Protein AF-A0A4P8L5I2-F1 (afdb_monomer_lite)

Secondary structure (DSSP, 8-state):
-HHHHHHHHHHHHHHHHHHHHTTHHHHHHHHHHHHHHHHHHHHHS-GGG--HHHHHHHHHHHHHHHHTT-

Sequence (70 aa):
MSDDILKDYEKAQEMAQRRFRKDVDGFRHRRRLDLEDLLRTEREKPEEFQDPEKIEWILAELKQIDDQEG

pLDDT: mean 79.56, std 14.44, range [51.03, 96.06]

Foldseek 3Di:
DVVVVVVVVVVVVVVVVVVVVPCPVVVLVVVLVVLVVVLVVLVPDDPVRRDVVSNVVSVVVNVVSVVVVD

Structure (mmCIF, N/CA/C/O backbone):
data_AF-A0A4P8L5I2-F1
#
_entry.id   AF-A0A4P8L5I2-F1
#
loop_
_atom_site.group_PDB
_atom_site.id
_atom_site.type_symbol
_atom_site.label_atom_id
_atom_site.label_alt_id
_atom_site.label_comp_id
_atom_site.label_asym_id
_atom_site.label_entity_id
_atom_site.label_seq_id
_atom_site.pdbx_PDB_ins_code
_atom_site.Cartn_x
_atom_site.Cartn_y
_atom_site.Cartn_z
_atom_site.occupancy
_atom_site.B_iso_or_equiv
_atom_site.auth_seq_id
_atom_site.auth_comp_id
_atom_site.auth_asym_id
_atom_site.auth_atom_id
_atom_site.pdbx_PDB_model_num
ATOM 1 N N . MET A 1 1 ? 31.886 -0.575 -41.838 1.00 54.41 1 MET A N 1
ATOM 2 C CA . MET A 1 1 ? 32.152 -1.343 -40.600 1.00 54.41 1 MET A CA 1
ATOM 3 C C . MET A 1 1 ? 31.873 -0.525 -39.341 1.00 54.41 1 MET A C 1
ATOM 5 O O . MET A 1 1 ? 31.382 -1.105 -38.389 1.00 54.41 1 MET A O 1
ATOM 9 N N . SER A 1 2 ? 32.120 0.791 -39.317 1.00 58.88 2 SER A N 1
ATOM 10 C CA . SER A 1 2 ? 31.828 1.649 -38.150 1.00 58.88 2 SER A CA 1
ATOM 11 C C . SER A 1 2 ? 30.342 2.028 -38.002 1.00 58.88 2 SER A C 1
ATOM 13 O O . SER A 1 2 ? 29.843 2.099 -36.885 1.00 58.88 2 SER A O 1
ATOM 15 N N . ASP A 1 3 ? 29.625 2.209 -39.119 1.00 62.44 3 ASP A N 1
ATOM 16 C CA . ASP A 1 3 ? 28.202 2.602 -39.121 1.00 62.44 3 ASP A CA 1
ATOM 17 C C . ASP A 1 3 ? 27.246 1.503 -38.636 1.00 62.44 3 ASP A C 1
ATOM 19 O O . ASP A 1 3 ? 26.218 1.799 -38.028 1.00 62.44 3 ASP A O 1
ATOM 23 N N . ASP A 1 4 ? 27.580 0.232 -38.869 1.00 64.50 4 ASP A N 1
ATOM 24 C CA . ASP A 1 4 ? 26.736 -0.892 -38.443 1.00 64.50 4 ASP A CA 1
ATOM 25 C C . ASP A 1 4 ? 26.769 -1.068 -36.916 1.00 64.50 4 ASP A C 1
ATOM 27 O O . ASP A 1 4 ? 25.745 -1.337 -36.295 1.00 64.50 4 ASP A O 1
ATOM 31 N N . ILE A 1 5 ? 27.926 -0.808 -36.294 1.00 67.00 5 ILE A N 1
ATOM 32 C CA . ILE A 1 5 ? 28.107 -0.883 -34.836 1.00 67.00 5 ILE A CA 1
ATOM 33 C C . ILE A 1 5 ? 27.324 0.233 -34.128 1.00 67.00 5 ILE A C 1
ATOM 35 O O . ILE A 1 5 ? 26.719 -0.001 -33.083 1.00 67.00 5 ILE A O 1
ATOM 39 N N . LEU A 1 6 ? 27.304 1.438 -34.706 1.00 66.94 6 LEU A N 1
ATOM 40 C CA . LEU A 1 6 ? 26.535 2.573 -34.187 1.00 66.94 6 LEU A CA 1
ATOM 41 C C . LEU A 1 6 ? 25.025 2.309 -34.240 1.00 66.94 6 LEU A C 1
ATOM 43 O O . LEU A 1 6 ? 24.332 2.524 -33.246 1.00 66.94 6 LEU A O 1
ATOM 47 N N . LYS A 1 7 ? 24.526 1.752 -35.349 1.00 71.75 7 LYS A N 1
ATOM 48 C CA . LYS A 1 7 ? 23.111 1.374 -35.480 1.00 71.75 7 LYS A CA 1
ATOM 49 C C . LYS A 1 7 ? 22.693 0.280 -34.506 1.00 71.75 7 LYS A C 1
ATOM 51 O O . LYS A 1 7 ? 21.603 0.355 -33.939 1.00 71.75 7 LYS A O 1
ATOM 56 N N . ASP A 1 8 ? 23.534 -0.726 -34.295 1.00 65.06 8 ASP A N 1
ATOM 57 C CA . ASP A 1 8 ? 23.235 -1.796 -33.341 1.00 65.06 8 ASP A CA 1
ATOM 58 C C . ASP A 1 8 ? 23.226 -1.282 -31.894 1.00 65.06 8 ASP A C 1
ATOM 60 O O . ASP A 1 8 ? 22.384 -1.701 -31.094 1.00 65.06 8 ASP A O 1
ATOM 64 N N . TYR A 1 9 ? 24.093 -0.317 -31.573 1.00 70.31 9 TYR A N 1
ATOM 65 C CA . TYR A 1 9 ? 24.111 0.347 -30.272 1.00 70.31 9 TYR A CA 1
ATOM 66 C C . TYR A 1 9 ? 22.837 1.170 -30.020 1.00 70.31 9 TYR A C 1
ATOM 68 O O . TYR A 1 9 ? 22.203 1.019 -28.973 1.00 70.31 9 TYR A O 1
ATOM 76 N N . GLU A 1 10 ? 22.398 1.971 -30.996 1.00 73.06 10 GLU A N 1
ATOM 77 C CA . GLU A 1 10 ? 21.144 2.737 -30.914 1.00 73.06 10 GLU A CA 1
ATOM 78 C C . GLU A 1 10 ? 19.928 1.816 -30.736 1.00 73.06 10 GLU A C 1
ATOM 80 O O . GLU A 1 10 ? 19.080 2.033 -29.867 1.00 73.06 10 GLU A O 1
ATOM 85 N N . LYS A 1 11 ? 19.877 0.714 -31.491 1.00 70.75 11 LYS A N 1
ATOM 86 C CA . LYS A 1 11 ? 18.786 -0.267 -31.424 1.00 70.75 11 LYS A CA 1
ATOM 87 C C . LYS A 1 11 ? 18.742 -0.996 -30.078 1.00 70.75 11 LYS A C 1
ATOM 89 O O . LYS A 1 11 ? 17.659 -1.266 -29.552 1.00 70.75 11 LYS A O 1
ATOM 94 N N . ALA A 1 12 ? 19.902 -1.302 -29.497 1.00 67.12 12 ALA A N 1
ATOM 95 C CA . ALA A 1 12 ? 20.002 -1.870 -28.155 1.00 67.12 12 ALA A CA 1
ATOM 96 C C . ALA A 1 12 ? 19.523 -0.877 -27.083 1.00 67.12 12 ALA A C 1
ATOM 98 O O . ALA A 1 12 ? 18.811 -1.270 -26.155 1.00 67.12 12 ALA A O 1
ATOM 99 N N . GLN A 1 13 ? 19.844 0.409 -27.237 1.00 67.25 13 GLN A N 1
ATOM 100 C CA . GLN A 1 13 ? 19.411 1.461 -26.321 1.00 67.25 13 GLN A CA 1
ATOM 101 C C . GLN A 1 13 ? 17.891 1.687 -26.386 1.00 67.25 13 GLN A C 1
ATOM 103 O O . GLN A 1 13 ? 17.238 1.757 -25.342 1.00 67.25 13 GLN A O 1
ATOM 108 N N . GLU A 1 14 ? 17.298 1.701 -27.583 1.00 65.44 14 GLU A N 1
ATOM 109 C CA . GLU A 1 14 ? 15.840 1.762 -27.755 1.00 65.44 14 GLU A CA 1
ATOM 110 C C . GLU A 1 14 ? 15.133 0.546 -27.139 1.00 65.44 14 GLU A C 1
ATOM 112 O O . GLU A 1 14 ? 14.103 0.683 -26.473 1.00 65.44 14 GLU A O 1
ATO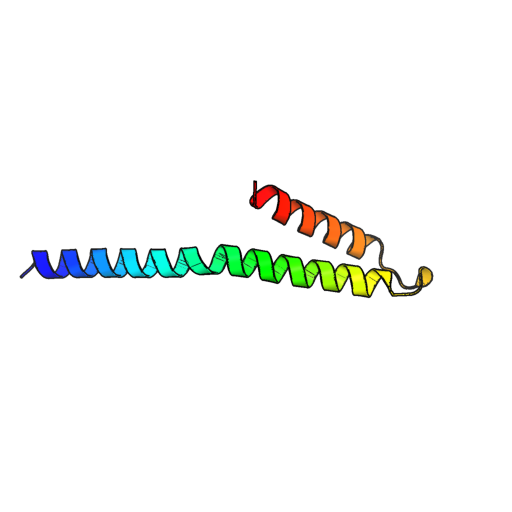M 117 N N . MET A 1 15 ? 15.684 -0.658 -27.327 1.00 61.09 15 MET A N 1
ATOM 118 C CA . MET A 1 15 ? 15.142 -1.877 -26.724 1.00 61.09 15 MET A CA 1
ATOM 119 C C . MET A 1 15 ? 15.241 -1.859 -25.192 1.00 61.09 15 MET A C 1
ATOM 121 O O . MET A 1 15 ? 14.291 -2.267 -24.517 1.00 61.09 15 MET A O 1
ATOM 125 N N . ALA A 1 16 ? 16.343 -1.349 -24.637 1.00 61.53 16 ALA A N 1
ATOM 126 C CA . ALA A 1 16 ? 16.519 -1.186 -23.197 1.00 61.53 16 ALA A CA 1
ATOM 127 C C . ALA A 1 16 ? 15.517 -0.172 -22.618 1.00 61.53 16 ALA A C 1
ATOM 129 O O . ALA A 1 16 ? 14.803 -0.487 -21.666 1.00 61.53 16 ALA A O 1
ATOM 130 N N . GLN A 1 17 ? 15.375 1.003 -23.236 1.00 59.91 17 GLN A N 1
ATOM 131 C CA . GLN A 1 17 ? 14.428 2.035 -22.797 1.00 59.91 17 GLN A CA 1
ATOM 132 C C . GLN A 1 17 ? 12.967 1.562 -22.865 1.00 59.91 17 GLN A C 1
ATOM 134 O O . GLN A 1 17 ? 12.177 1.852 -21.963 1.00 59.91 17 GLN A O 1
ATOM 139 N N . ARG A 1 18 ? 12.599 0.779 -23.890 1.00 58.22 18 ARG A N 1
ATOM 140 C CA . ARG A 1 18 ? 11.259 0.173 -24.008 1.00 58.22 18 ARG A CA 1
ATOM 141 C C . ARG A 1 18 ? 10.966 -0.861 -22.919 1.00 58.22 18 ARG A C 1
ATOM 143 O O . ARG A 1 18 ? 9.809 -0.993 -22.529 1.00 58.22 18 ARG A O 1
ATOM 150 N N . ARG A 1 19 ? 11.976 -1.589 -22.424 1.00 53.78 19 ARG A N 1
ATOM 151 C CA . ARG A 1 19 ? 11.806 -2.516 -21.290 1.00 53.78 19 ARG A CA 1
ATOM 152 C C . ARG A 1 19 ? 11.676 -1.781 -19.958 1.00 53.78 19 ARG A C 1
ATOM 154 O O . ARG A 1 19 ? 10.815 -2.150 -19.173 1.00 53.78 19 ARG A O 1
ATOM 161 N N . PHE A 1 20 ? 12.442 -0.711 -19.742 1.00 53.62 20 PHE A N 1
ATOM 162 C CA . PHE A 1 20 ? 12.358 0.087 -18.512 1.00 53.62 20 PHE A CA 1
ATOM 163 C C . PHE A 1 20 ? 11.039 0.856 -18.371 1.00 53.62 20 PHE A C 1
ATOM 165 O O . PHE A 1 20 ? 10.497 0.933 -17.274 1.00 53.62 20 PHE A O 1
ATOM 172 N N . ARG A 1 21 ? 10.473 1.373 -19.470 1.00 55.28 21 ARG A N 1
ATOM 173 C CA . ARG A 1 21 ? 9.163 2.049 -19.437 1.00 55.28 21 ARG A CA 1
ATOM 174 C C . ARG A 1 21 ? 7.990 1.109 -19.139 1.00 55.28 21 ARG A C 1
ATOM 176 O O . ARG A 1 21 ? 6.972 1.572 -18.649 1.00 55.28 21 ARG A O 1
ATOM 183 N N . LYS A 1 22 ? 8.113 -0.191 -19.424 1.00 56.22 22 LYS A N 1
ATOM 184 C CA . LYS A 1 22 ? 6.997 -1.146 -19.315 1.00 56.22 22 LYS A CA 1
ATOM 185 C C . LYS A 1 22 ? 6.663 -1.602 -17.895 1.00 56.22 22 LYS A C 1
ATOM 187 O O . LYS A 1 22 ? 5.566 -2.109 -17.698 1.00 56.22 22 LYS A O 1
ATOM 192 N N . ASP A 1 23 ? 7.570 -1.453 -16.933 1.00 60.34 23 ASP A N 1
ATOM 193 C CA . ASP A 1 23 ? 7.366 -1.992 -15.578 1.00 60.34 23 ASP A CA 1
ATOM 194 C C . ASP A 1 23 ? 7.055 -0.921 -14.525 1.00 60.34 23 ASP A C 1
ATOM 196 O O . ASP A 1 23 ? 6.774 -1.262 -13.381 1.00 60.34 23 ASP A O 1
ATOM 200 N N . VAL A 1 24 ? 7.072 0.368 -14.886 1.00 63.84 24 VAL A N 1
ATOM 201 C CA . VAL A 1 24 ? 6.759 1.458 -13.943 1.00 63.84 24 VAL A CA 1
ATOM 202 C C . VAL A 1 24 ? 5.266 1.479 -13.621 1.00 63.84 24 VAL A C 1
ATOM 204 O O . VAL A 1 24 ? 4.907 1.492 -12.447 1.00 63.84 24 VAL A O 1
ATOM 207 N N . ASP A 1 25 ? 4.401 1.374 -14.630 1.00 69.50 25 ASP A N 1
ATOM 208 C CA . ASP A 1 25 ? 2.945 1.332 -14.427 1.00 69.50 25 ASP A CA 1
ATOM 209 C C . ASP A 1 25 ? 2.523 0.042 -13.712 1.00 69.50 25 ASP A C 1
ATOM 211 O O . ASP A 1 25 ? 1.734 0.063 -12.770 1.00 69.50 25 ASP A O 1
ATOM 215 N N . GLY A 1 26 ? 3.129 -1.092 -14.087 1.00 75.75 26 GLY A N 1
ATOM 216 C CA . GLY A 1 26 ? 2.918 -2.367 -13.400 1.00 75.75 26 GLY A CA 1
ATOM 217 C C . GLY A 1 26 ? 3.382 -2.333 -11.943 1.00 75.75 26 GLY A C 1
ATOM 218 O O . GLY A 1 26 ? 2.723 -2.895 -11.072 1.00 75.75 26 GLY A O 1
ATOM 219 N N . PHE A 1 27 ? 4.492 -1.652 -11.651 1.00 79.25 27 PHE A N 1
ATOM 220 C CA . PHE A 1 27 ? 4.975 -1.454 -10.288 1.00 79.25 27 PHE A CA 1
ATOM 221 C C . PHE A 1 27 ? 4.053 -0.541 -9.474 1.00 79.25 27 PHE A C 1
ATOM 223 O O . PHE A 1 27 ? 3.722 -0.897 -8.347 1.00 79.25 27 PHE A O 1
ATOM 230 N N . ARG A 1 28 ? 3.594 0.582 -10.042 1.00 80.81 28 ARG A N 1
ATOM 231 C CA . ARG A 1 28 ? 2.632 1.490 -9.394 1.00 80.81 28 ARG A CA 1
ATOM 232 C C . ARG A 1 28 ? 1.318 0.783 -9.079 1.00 80.81 28 ARG A C 1
ATOM 234 O O . ARG A 1 28 ? 0.848 0.855 -7.948 1.00 80.81 28 ARG A O 1
ATOM 241 N N . HIS A 1 29 ? 0.788 0.019 -10.032 1.00 84.94 29 HIS A N 1
ATOM 242 C CA . HIS A 1 29 ? -0.436 -0.753 -9.840 1.00 84.94 29 HIS A CA 1
ATOM 243 C C . HIS A 1 29 ? -0.286 -1.828 -8.753 1.00 84.94 29 HIS A C 1
ATOM 245 O O . HIS A 1 29 ? -1.127 -1.925 -7.865 1.00 84.94 29 HIS A O 1
ATOM 251 N N . ARG A 1 30 ? 0.814 -2.597 -8.765 1.00 87.19 30 ARG A N 1
ATOM 252 C CA . ARG A 1 30 ? 1.114 -3.569 -7.696 1.00 87.19 30 ARG A CA 1
ATOM 253 C C . ARG A 1 30 ? 1.222 -2.885 -6.335 1.00 87.19 30 ARG A C 1
ATOM 255 O O . ARG A 1 30 ? 0.592 -3.318 -5.381 1.00 87.19 30 ARG A O 1
ATOM 262 N N . ARG A 1 31 ? 1.958 -1.773 -6.268 1.00 87.38 31 ARG A N 1
ATOM 263 C CA . ARG A 1 31 ? 2.145 -1.000 -5.038 1.00 87.38 31 ARG A CA 1
ATOM 264 C C . ARG A 1 31 ? 0.821 -0.466 -4.488 1.00 87.38 31 ARG A C 1
ATOM 266 O O . ARG A 1 31 ? 0.622 -0.503 -3.279 1.00 87.38 31 ARG A O 1
ATOM 273 N N . ARG A 1 32 ? -0.078 -0.000 -5.357 1.00 91.94 32 ARG A N 1
ATOM 274 C CA . ARG A 1 32 ? -1.432 0.418 -4.982 1.00 91.94 32 ARG A CA 1
ATOM 275 C C . ARG A 1 32 ? -2.222 -0.736 -4.365 1.00 91.94 32 ARG A C 1
ATOM 277 O O . ARG A 1 32 ? -2.747 -0.570 -3.271 1.00 91.94 32 ARG A O 1
ATOM 284 N N . LEU A 1 33 ? -2.253 -1.899 -5.021 1.00 92.81 33 LEU A N 1
ATOM 285 C CA . LEU A 1 33 ? -2.946 -3.087 -4.505 1.00 92.81 33 LEU A CA 1
ATOM 286 C C . LEU A 1 33 ? -2.406 -3.515 -3.132 1.00 92.81 33 LEU A C 1
ATOM 288 O O . LEU A 1 33 ? -3.191 -3.806 -2.233 1.00 92.81 33 LEU A O 1
ATOM 292 N N . ASP A 1 34 ? -1.084 -3.495 -2.949 1.00 93.25 34 ASP A N 1
ATOM 293 C CA . ASP A 1 34 ? -0.451 -3.831 -1.668 1.00 93.25 34 ASP A CA 1
ATOM 294 C C . ASP A 1 34 ? -0.871 -2.859 -0.549 1.00 93.25 34 ASP A C 1
ATOM 296 O O . ASP A 1 34 ? -1.117 -3.268 0.586 1.00 93.25 34 ASP A O 1
ATOM 300 N N . LEU A 1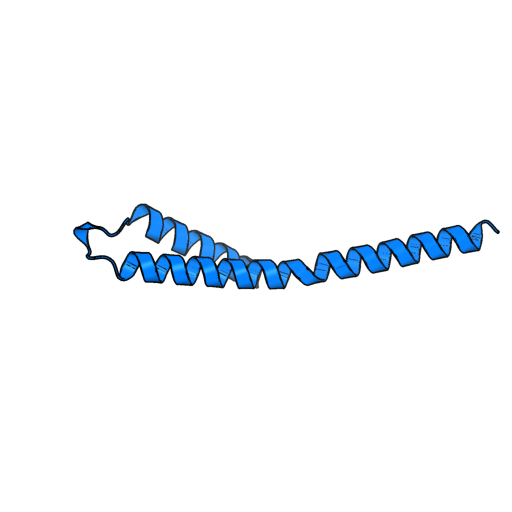 35 ? -0.962 -1.561 -0.855 1.00 93.75 35 LEU A N 1
ATOM 301 C CA . LEU A 1 35 ? -1.387 -0.533 0.099 1.00 93.75 35 LEU A CA 1
ATOM 302 C C . LEU A 1 35 ? -2.882 -0.631 0.423 1.00 93.75 35 LEU A C 1
ATOM 304 O O . LEU A 1 35 ? -3.261 -0.485 1.584 1.00 93.75 35 LEU A O 1
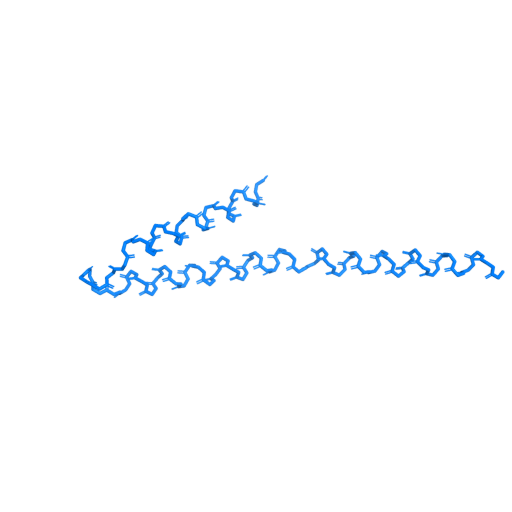ATOM 308 N N . GLU A 1 36 ? -3.727 -0.912 -0.570 1.00 93.94 36 GLU A N 1
ATOM 309 C CA . GLU A 1 36 ? -5.158 -1.165 -0.369 1.00 93.94 36 GLU A CA 1
ATOM 310 C C . GLU A 1 36 ? -5.384 -2.393 0.530 1.00 93.94 36 GLU A C 1
ATOM 312 O O . GLU A 1 36 ? -6.209 -2.345 1.448 1.00 93.94 36 GLU A O 1
ATOM 317 N N . ASP A 1 37 ? -4.612 -3.466 0.333 1.00 95.69 37 ASP A N 1
ATOM 318 C CA . ASP A 1 37 ? -4.684 -4.668 1.167 1.00 95.69 37 ASP A CA 1
ATOM 319 C C . ASP A 1 37 ? -4.192 -4.416 2.600 1.00 95.69 37 ASP A C 1
ATOM 321 O O . ASP A 1 37 ? -4.812 -4.851 3.577 1.00 95.69 37 ASP A O 1
ATOM 325 N N . LEU A 1 38 ? -3.115 -3.639 2.748 1.00 93.44 38 LEU A N 1
ATOM 326 C CA . LEU A 1 38 ? -2.605 -3.230 4.054 1.00 93.44 38 LEU A CA 1
ATOM 327 C C . LEU A 1 38 ? -3.624 -2.366 4.809 1.00 93.44 38 LEU A C 1
ATOM 329 O O . LEU A 1 38 ? -3.826 -2.572 6.005 1.00 93.44 38 LEU A O 1
ATOM 333 N N . LEU A 1 39 ? -4.288 -1.434 4.117 1.00 94.06 39 LEU A N 1
ATOM 334 C CA . LEU A 1 39 ? -5.340 -0.594 4.690 1.00 94.06 39 LEU A CA 1
ATOM 335 C C . LEU A 1 39 ? -6.540 -1.429 5.136 1.00 94.06 39 LEU A C 1
ATOM 337 O O . LEU A 1 39 ? -7.078 -1.204 6.221 1.00 94.06 39 LEU A O 1
ATOM 341 N N . ARG A 1 40 ? -6.957 -2.396 4.310 1.00 94.75 40 ARG A N 1
ATOM 342 C CA . ARG A 1 40 ? -8.026 -3.339 4.652 1.00 94.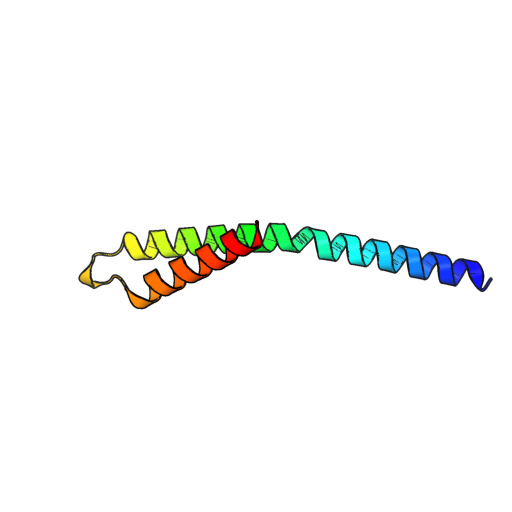75 40 ARG A CA 1
ATOM 343 C C . ARG A 1 40 ? -7.668 -4.126 5.907 1.00 94.75 40 ARG A C 1
ATOM 345 O O . ARG A 1 40 ? -8.434 -4.108 6.864 1.00 94.75 40 ARG A O 1
ATOM 352 N N . THR A 1 41 ? -6.485 -4.736 5.922 1.00 94.38 41 THR A N 1
ATOM 353 C CA . THR A 1 41 ? -5.991 -5.523 7.058 1.00 94.38 41 THR A CA 1
ATOM 354 C C . THR A 1 41 ? -5.950 -4.692 8.338 1.00 94.38 41 THR A C 1
ATOM 356 O O . THR A 1 41 ? -6.298 -5.185 9.405 1.00 94.38 41 THR A O 1
ATOM 359 N N . GLU A 1 42 ? -5.538 -3.425 8.251 1.00 90.38 42 GLU A N 1
ATOM 360 C CA . GLU A 1 42 ? -5.488 -2.536 9.411 1.00 90.38 42 GLU A CA 1
ATOM 361 C C . GLU A 1 42 ? -6.891 -2.174 9.916 1.00 90.38 42 GLU A C 1
ATOM 363 O O . GLU A 1 42 ? -7.112 -2.182 11.119 1.00 90.38 42 GLU A O 1
ATOM 368 N N . ARG A 1 43 ? -7.862 -1.941 9.024 1.00 90.44 43 ARG A N 1
ATOM 369 C CA . ARG A 1 43 ? -9.258 -1.620 9.385 1.00 90.44 43 ARG A CA 1
ATOM 370 C C . ARG A 1 43 ? -10.070 -2.806 9.898 1.00 90.44 43 ARG A C 1
ATOM 372 O O . ARG A 1 43 ? -11.036 -2.603 10.625 1.00 90.44 43 ARG A O 1
ATOM 379 N N . GLU A 1 44 ? -9.715 -4.025 9.506 1.00 93.81 44 GLU A N 1
ATOM 380 C CA . GLU A 1 44 ? -10.347 -5.249 10.014 1.00 93.81 44 GLU A CA 1
ATOM 381 C C . GLU A 1 44 ? -9.952 -5.552 11.465 1.00 93.81 44 GLU A C 1
ATOM 383 O O . GLU A 1 44 ? -10.636 -6.318 12.148 1.00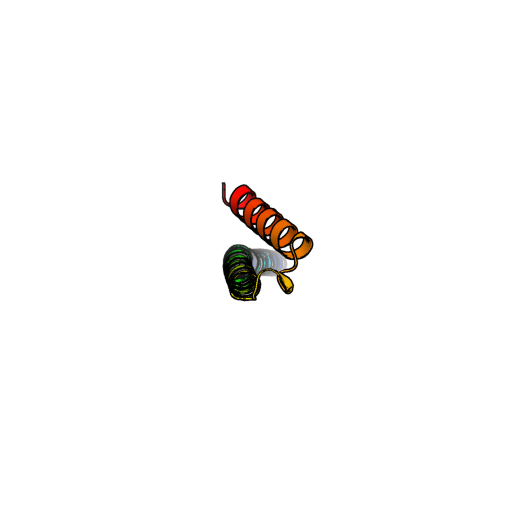 93.81 44 GLU A O 1
ATOM 388 N N . LYS A 1 45 ? -8.873 -4.936 11.964 1.00 91.81 45 LYS A N 1
ATOM 389 C CA . LYS A 1 45 ? -8.521 -5.024 13.379 1.00 91.81 45 LYS A CA 1
ATOM 390 C C . LYS A 1 45 ? -9.573 -4.313 14.238 1.00 91.81 45 LYS A C 1
ATOM 392 O O . LYS A 1 45 ? -10.126 -3.293 13.813 1.00 91.81 45 LYS A O 1
ATOM 397 N N . PRO A 1 46 ? -9.814 -4.790 15.472 1.00 92.88 46 PRO A N 1
ATOM 398 C CA . PRO A 1 46 ? -10.590 -4.037 16.453 1.00 92.88 46 PRO A CA 1
ATOM 399 C C . PRO A 1 46 ? -9.990 -2.638 16.656 1.00 92.88 46 PRO A C 1
ATOM 401 O O . PRO A 1 46 ? -8.770 -2.508 16.625 1.00 92.88 46 PRO A O 1
ATOM 404 N N . GLU A 1 47 ? -10.821 -1.613 16.885 1.00 85.62 47 GLU A N 1
ATOM 405 C CA . GLU A 1 47 ? -10.395 -0.197 16.973 1.00 85.62 47 GLU A CA 1
ATOM 406 C C . GLU A 1 47 ? -9.222 0.037 17.939 1.00 85.62 47 GLU A C 1
ATOM 408 O O . GLU A 1 47 ? -8.333 0.827 17.650 1.00 85.62 47 GLU A O 1
ATOM 413 N N . GLU A 1 48 ? -9.169 -0.702 19.049 1.00 90.44 48 GLU A N 1
ATOM 414 C CA . GLU A 1 48 ? -8.087 -0.641 20.044 1.00 90.44 48 GLU A CA 1
ATOM 415 C C . GLU A 1 48 ? -6.718 -1.140 19.533 1.00 90.44 48 GLU A C 1
ATOM 417 O O . GLU A 1 48 ? -5.686 -0.827 20.123 1.00 90.44 48 GLU A O 1
ATOM 422 N N . PHE A 1 49 ? -6.707 -1.907 18.439 1.00 88.75 49 PHE A N 1
ATOM 423 C CA . PHE A 1 49 ? -5.515 -2.443 17.775 1.00 88.75 49 PHE A CA 1
ATOM 424 C C . PHE A 1 49 ? -5.243 -1.797 16.413 1.00 88.75 49 PHE A C 1
ATOM 426 O O . PHE A 1 49 ? -4.272 -2.181 15.750 1.00 88.75 49 PHE A O 1
ATOM 433 N N . GLN A 1 50 ? -6.097 -0.870 15.975 1.00 90.94 50 GLN A N 1
ATOM 434 C CA . GLN A 1 50 ? -5.845 -0.097 14.767 1.00 90.94 50 GLN A CA 1
ATOM 435 C C . GLN A 1 50 ? -4.722 0.894 15.036 1.00 90.94 50 GLN A C 1
ATOM 437 O O . GLN A 1 50 ? -4.721 1.595 16.046 1.00 90.94 50 GLN A O 1
ATOM 442 N N . ASP A 1 51 ? -3.776 0.962 14.110 1.00 92.62 51 ASP A N 1
ATOM 443 C CA . ASP A 1 51 ? -2.731 1.973 14.129 1.00 92.62 51 ASP A CA 1
ATOM 444 C C . ASP A 1 51 ? -3.166 3.187 13.279 1.00 92.62 51 ASP A C 1
ATOM 446 O O . ASP A 1 51 ? -3.120 3.121 12.042 1.00 92.62 51 ASP A O 1
ATOM 450 N N . PRO A 1 52 ? -3.621 4.294 13.903 1.00 91.75 52 PRO A N 1
ATOM 451 C CA . PRO A 1 52 ? -4.093 5.464 13.171 1.00 91.75 52 PRO A CA 1
ATOM 452 C C . PRO A 1 52 ? -2.973 6.153 12.382 1.00 91.75 52 PRO A C 1
ATOM 454 O O . PRO A 1 52 ? -3.238 6.644 11.286 1.00 91.75 52 PRO A O 1
ATOM 457 N N . GLU A 1 53 ? -1.732 6.142 12.880 1.00 93.12 53 GLU A N 1
ATOM 458 C CA . GLU A 1 53 ? -0.582 6.729 12.179 1.00 93.12 53 GLU A CA 1
ATOM 459 C C . GLU A 1 53 ? -0.279 5.938 10.905 1.00 93.12 53 GLU A C 1
ATOM 461 O O . GLU A 1 53 ? -0.070 6.504 9.829 1.00 93.12 53 GLU A O 1
ATOM 466 N N . LYS A 1 54 ? -0.332 4.606 10.997 1.00 90.50 54 LYS A N 1
ATOM 467 C CA . LYS A 1 54 ? -0.166 3.728 9.840 1.00 90.50 54 LYS A CA 1
ATOM 468 C C . LYS A 1 54 ? -1.292 3.904 8.824 1.00 90.50 54 LYS A C 1
ATOM 470 O O . LYS A 1 54 ? -1.014 3.945 7.629 1.00 90.50 54 LYS A O 1
ATOM 475 N N . ILE A 1 55 ? -2.546 4.017 9.265 1.00 92.94 55 ILE A N 1
ATOM 476 C CA . ILE A 1 55 ? -3.688 4.270 8.372 1.00 92.94 55 ILE A CA 1
ATOM 477 C C . ILE A 1 55 ? -3.510 5.603 7.638 1.00 92.94 55 ILE A C 1
ATOM 479 O O . ILE A 1 55 ? -3.688 5.653 6.420 1.00 92.94 55 ILE A O 1
ATOM 483 N N . GLU A 1 56 ? -3.136 6.665 8.353 1.00 94.81 56 GLU A N 1
ATOM 484 C CA . GLU A 1 56 ? -2.890 7.982 7.763 1.00 94.81 56 GLU A CA 1
ATOM 485 C C . GLU A 1 56 ? -1.755 7.931 6.733 1.00 94.81 56 GLU A C 1
ATOM 487 O O . GLU A 1 56 ? -1.911 8.428 5.615 1.00 94.81 56 GLU A O 1
ATOM 492 N N . TRP A 1 57 ? -0.654 7.249 7.061 1.00 96.06 57 TRP A N 1
ATOM 493 C CA . TRP A 1 57 ? 0.459 7.045 6.138 1.00 96.06 57 TRP A CA 1
ATOM 494 C C . TRP A 1 57 ? 0.038 6.285 4.871 1.00 96.06 57 TRP A C 1
ATOM 496 O O . TRP A 1 57 ? 0.363 6.718 3.765 1.00 96.06 57 TRP A O 1
ATOM 506 N N . ILE A 1 58 ? -0.734 5.197 4.999 1.00 92.94 58 ILE A N 1
ATOM 507 C CA . ILE A 1 58 ? -1.211 4.417 3.843 1.00 92.94 58 ILE A CA 1
ATOM 508 C C . ILE A 1 58 ? -2.108 5.268 2.937 1.00 92.94 58 ILE A C 1
ATOM 510 O O . ILE A 1 58 ? -1.973 5.223 1.715 1.00 92.94 58 ILE A O 1
ATOM 514 N N . LEU A 1 59 ? -3.011 6.060 3.521 1.00 94.25 59 LEU A N 1
ATOM 515 C CA . LEU A 1 59 ? -3.891 6.953 2.765 1.00 94.25 59 LEU A CA 1
ATOM 516 C C . LEU A 1 59 ? -3.103 8.045 2.031 1.00 94.25 59 LEU A C 1
ATOM 518 O O . LEU A 1 59 ? -3.414 8.355 0.881 1.00 94.25 59 LEU A O 1
ATOM 522 N N . ALA A 1 60 ? -2.076 8.609 2.671 1.00 94.75 60 ALA A N 1
ATOM 523 C CA . ALA A 1 60 ? -1.198 9.591 2.045 1.00 94.75 60 ALA A CA 1
ATOM 524 C C . ALA A 1 60 ? -0.404 8.987 0.876 1.00 94.75 60 ALA A C 1
ATOM 526 O O . ALA A 1 60 ? -0.299 9.612 -0.178 1.00 94.75 60 ALA A O 1
ATOM 527 N N . GLU A 1 61 ? 0.110 7.769 1.038 1.00 91.94 61 GLU A N 1
ATOM 528 C CA . GLU A 1 61 ? 0.861 7.059 -0.000 1.00 91.94 61 GLU A CA 1
ATOM 529 C C . GLU A 1 61 ? -0.031 6.704 -1.203 1.00 91.94 61 GLU A C 1
ATOM 531 O O . GLU A 1 61 ? 0.353 6.934 -2.349 1.00 91.94 61 GLU A O 1
ATOM 536 N N . LEU A 1 62 ? -1.254 6.216 -0.961 1.00 91.62 62 LEU A N 1
ATOM 537 C CA . LEU A 1 62 ? -2.241 5.955 -2.016 1.00 91.62 62 LEU A CA 1
ATOM 538 C C . LEU A 1 62 ? -2.581 7.223 -2.801 1.00 91.62 62 LEU A C 1
ATOM 540 O O . LEU A 1 62 ? -2.589 7.203 -4.030 1.00 91.62 62 LEU A O 1
ATOM 544 N N . LYS A 1 63 ? -2.774 8.344 -2.099 1.00 92.06 63 LYS A N 1
ATOM 545 C CA . LYS A 1 63 ? -3.026 9.639 -2.733 1.00 92.06 63 LYS A CA 1
ATOM 546 C C . LYS A 1 63 ? -1.861 10.084 -3.620 1.00 92.06 63 LYS A C 1
ATOM 548 O O . LYS A 1 63 ? -2.093 10.574 -4.717 1.00 92.06 63 LYS A O 1
ATOM 553 N N . GLN A 1 64 ? -0.615 9.894 -3.182 1.00 90.06 64 GLN A N 1
ATOM 554 C CA . GLN A 1 64 ? 0.553 10.225 -4.006 1.00 90.06 64 GLN A CA 1
ATOM 555 C C . GLN A 1 64 ? 0.632 9.383 -5.282 1.00 90.06 64 GLN A C 1
ATOM 557 O O . GLN A 1 64 ? 1.132 9.871 -6.293 1.00 90.06 64 GLN A O 1
ATOM 562 N N . ILE A 1 65 ? 0.174 8.129 -5.241 1.00 86.38 65 ILE A N 1
ATOM 563 C CA . ILE A 1 65 ? 0.115 7.271 -6.429 1.00 86.38 65 ILE A CA 1
ATOM 564 C C . ILE A 1 65 ? -0.969 7.776 -7.386 1.00 86.38 65 ILE A C 1
ATOM 566 O O . ILE A 1 65 ? -0.680 7.929 -8.569 1.00 86.38 65 ILE A O 1
ATOM 570 N N . ASP A 1 66 ? -2.162 8.102 -6.877 1.00 84.62 66 ASP A N 1
ATOM 571 C CA . ASP A 1 66 ? -3.259 8.661 -7.681 1.00 84.62 66 ASP A CA 1
ATOM 572 C C . ASP A 1 66 ? -2.868 10.012 -8.325 1.00 84.62 66 ASP A C 1
ATOM 574 O O . ASP A 1 66 ? -3.099 10.222 -9.515 1.00 84.62 66 ASP A O 1
ATOM 578 N N . ASP A 1 67 ? -2.195 10.900 -7.581 1.00 84.06 67 ASP A N 1
ATOM 579 C CA . ASP A 1 67 ? -1.702 12.199 -8.078 1.00 84.06 67 ASP A CA 1
ATOM 580 C C . ASP A 1 67 ? -0.594 12.050 -9.150 1.00 84.06 67 ASP A C 1
ATOM 582 O O . ASP A 1 67 ? -0.330 12.985 -9.902 1.00 84.06 67 ASP A O 1
ATOM 586 N N . GLN A 1 68 ? 0.072 10.889 -9.230 1.00 72.50 68 GLN A N 1
ATOM 587 C CA . GLN A 1 68 ? 1.084 10.566 -10.250 1.00 72.50 68 GLN A CA 1
ATOM 588 C C . GLN A 1 68 ? 0.513 9.862 -11.494 1.00 72.50 68 GLN A C 1
ATOM 590 O O . GLN A 1 68 ? 1.269 9.643 -12.451 1.00 72.50 68 GLN A O 1
ATOM 595 N N . GLU A 1 69 ? -0.762 9.454 -11.471 1.00 64.62 69 GLU A N 1
ATOM 596 C CA . GLU A 1 69 ? -1.490 8.874 -12.613 1.00 64.62 69 GLU A CA 1
ATOM 597 C C . GLU A 1 69 ? -2.275 9.928 -13.426 1.00 64.62 69 GLU A C 1
ATOM 599 O O . GLU A 1 69 ? -2.717 9.617 -14.536 1.00 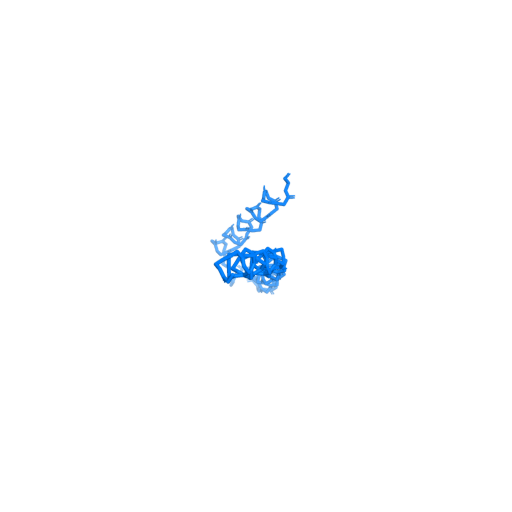64.62 69 GLU A O 1
ATOM 604 N N . GLY A 1 70 ? -2.418 11.159 -12.911 1.00 51.03 70 GLY A N 1
ATOM 605 C CA . GLY A 1 70 ? -3.005 12.323 -13.602 1.00 51.03 70 GLY A CA 1
ATOM 606 C C . GLY A 1 70 ? -1.994 13.175 -14.365 1.00 51.03 70 GLY A C 1
ATOM 607 O O . GLY A 1 70 ? -2.401 13.748 -15.403 1.00 51.03 70 GLY A O 1
#

Radius of gyration: 20.86 Å; chains: 1; bounding box: 43×18×61 Å

Organism: NCBI:txid980445